Protein AF-A0A2E1HN19-F1 (afdb_monomer_lite)

Structure (mmCIF, N/CA/C/O backbone):
d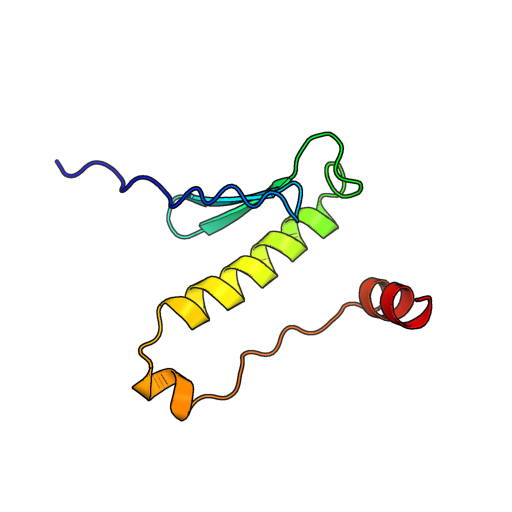ata_AF-A0A2E1HN19-F1
#
_entry.id   AF-A0A2E1HN19-F1
#
loop_
_atom_site.group_PDB
_atom_site.id
_atom_site.type_symbol
_atom_site.label_atom_id
_atom_site.label_alt_id
_atom_site.label_comp_id
_atom_site.label_asym_id
_atom_site.label_entity_id
_atom_site.label_seq_id
_atom_site.pdbx_PDB_ins_code
_atom_site.Cartn_x
_atom_site.Cartn_y
_atom_site.Cartn_z
_atom_site.occupancy
_atom_site.B_iso_or_equiv
_atom_site.auth_seq_id
_atom_site.auth_comp_id
_atom_site.auth_asym_id
_atom_site.auth_atom_id
_atom_site.pdbx_PDB_model_num
ATOM 1 N N . MET A 1 1 ? -6.535 27.778 16.137 1.00 35.88 1 MET A N 1
ATOM 2 C CA . MET A 1 1 ? -5.961 27.342 14.848 1.00 35.88 1 MET A CA 1
ATOM 3 C C . MET A 1 1 ? -5.156 26.082 15.138 1.00 35.88 1 MET A C 1
ATOM 5 O O . MET A 1 1 ? -4.015 26.199 15.561 1.00 35.88 1 MET A O 1
ATOM 9 N N . HIS A 1 2 ? -5.776 24.901 15.076 1.00 33.59 2 HIS A N 1
ATOM 10 C CA . HIS A 1 2 ? -5.050 23.642 15.269 1.00 33.59 2 HIS A CA 1
ATOM 11 C C . HIS A 1 2 ? -4.227 23.374 14.005 1.00 33.59 2 HIS A C 1
ATOM 13 O O . HIS A 1 2 ? -4.794 23.315 12.916 1.00 33.59 2 HIS A O 1
ATOM 19 N N . GLY A 1 3 ? -2.900 23.320 14.145 1.00 33.72 3 GLY A N 1
ATOM 20 C CA . GLY A 1 3 ? -1.994 22.929 13.065 1.00 33.72 3 GLY A CA 1
ATOM 21 C C . GLY A 1 3 ? -2.222 21.468 12.657 1.00 33.72 3 GLY A C 1
ATOM 22 O O . GLY A 1 3 ? -2.797 20.711 13.443 1.00 33.72 3 GLY A O 1
ATOM 23 N N . PRO A 1 4 ? -1.823 21.071 11.436 1.00 43.09 4 PRO A N 1
ATOM 24 C CA . PRO A 1 4 ? -1.942 19.687 11.001 1.00 43.09 4 PRO A CA 1
ATOM 25 C C . PRO A 1 4 ? -1.102 18.808 11.931 1.00 43.09 4 PRO A C 1
ATOM 27 O O . PRO A 1 4 ? 0.069 19.100 12.164 1.00 43.09 4 PRO A O 1
ATOM 30 N N . SER A 1 5 ? -1.730 17.777 12.496 1.00 40.84 5 SER A N 1
ATOM 31 C CA . SER A 1 5 ? -1.076 16.777 13.336 1.00 40.84 5 SER A CA 1
ATOM 32 C C . SER A 1 5 ? 0.133 16.204 12.601 1.00 40.84 5 SER A C 1
ATOM 34 O O . SER A 1 5 ? -0.011 15.721 11.476 1.00 40.84 5 SER A O 1
ATOM 36 N N . GLU A 1 6 ? 1.302 16.286 13.235 1.00 44.75 6 GLU A N 1
ATOM 37 C CA . GLU A 1 6 ? 2.524 15.603 12.817 1.00 44.75 6 GLU A CA 1
ATOM 38 C C . GLU A 1 6 ? 2.204 14.150 12.453 1.00 44.75 6 GLU A C 1
ATOM 40 O O . GLU A 1 6 ? 1.579 13.422 13.227 1.00 44.75 6 GLU A O 1
ATOM 45 N N . GLY A 1 7 ? 2.575 13.753 11.234 1.00 43.44 7 GLY A N 1
ATOM 46 C CA . GLY A 1 7 ? 2.468 12.368 10.803 1.00 43.44 7 GLY A CA 1
ATOM 47 C C . GLY A 1 7 ? 3.331 11.493 11.704 1.00 43.44 7 GLY A C 1
ATOM 48 O O . GLY A 1 7 ? 4.467 11.854 12.015 1.00 43.44 7 GLY A O 1
ATOM 49 N N . VAL A 1 8 ? 2.791 10.345 12.113 1.00 44.41 8 VAL A N 1
ATOM 50 C CA . VAL A 1 8 ? 3.589 9.279 12.722 1.00 44.41 8 VAL A CA 1
ATOM 51 C C . VAL A 1 8 ? 4.700 8.938 11.729 1.00 44.41 8 VAL A C 1
ATOM 53 O O . VAL A 1 8 ? 4.425 8.503 10.617 1.00 44.41 8 VAL A O 1
ATOM 56 N N . SER A 1 9 ? 5.935 9.259 12.102 1.00 45.19 9 SER A N 1
ATOM 57 C CA . SER A 1 9 ? 7.143 8.902 11.364 1.00 45.19 9 SER A CA 1
ATOM 58 C C . SER A 1 9 ? 7.802 7.803 12.184 1.00 45.19 9 SER A C 1
ATOM 60 O O . SER A 1 9 ? 8.596 8.081 13.076 1.00 45.19 9 SER A O 1
ATOM 62 N N . GLU A 1 10 ? 7.367 6.562 11.985 1.00 50.94 10 GLU A N 1
ATOM 63 C CA . GLU A 1 10 ? 8.079 5.410 12.533 1.00 50.94 10 GLU A CA 1
ATOM 64 C C . GLU A 1 10 ? 9.172 5.043 11.526 1.00 50.94 10 GLU A C 1
ATOM 66 O O . GLU A 1 10 ? 8.884 4.517 10.451 1.00 50.94 10 GLU A O 1
ATOM 71 N N . GLU A 1 11 ? 10.421 5.396 11.842 1.00 48.97 11 GLU A N 1
ATOM 72 C CA . GLU A 1 11 ? 11.585 4.869 11.130 1.00 48.97 11 GLU A CA 1
ATOM 73 C C . GLU A 1 11 ? 11.709 3.385 11.479 1.00 48.97 11 GLU A C 1
ATOM 75 O O . GLU A 1 11 ? 11.884 3.020 12.643 1.00 48.97 11 GLU A O 1
ATOM 80 N N . THR A 1 12 ? 11.562 2.513 10.484 1.00 46.78 12 THR A N 1
ATOM 81 C CA . THR A 1 12 ? 11.771 1.075 10.661 1.00 46.78 12 THR A CA 1
ATOM 82 C C . THR A 1 12 ? 13.115 0.695 10.050 1.00 46.78 12 THR A C 1
ATOM 84 O O . THR A 1 12 ? 13.246 0.710 8.825 1.00 46.78 12 THR A O 1
ATOM 87 N N . ASP A 1 13 ? 14.084 0.317 10.891 1.00 46.44 13 ASP A N 1
ATOM 88 C CA . ASP A 1 13 ? 15.437 -0.125 10.496 1.00 46.44 13 ASP A CA 1
ATOM 89 C C . ASP A 1 13 ? 15.442 -1.320 9.515 1.00 46.44 13 ASP A C 1
ATOM 91 O O . ASP A 1 13 ? 16.446 -1.597 8.867 1.00 46.44 13 ASP A O 1
ATOM 95 N N . GLU A 1 14 ? 14.331 -2.053 9.392 1.00 53.22 14 GLU A N 1
ATOM 96 C CA . GLU A 1 14 ? 14.260 -3.295 8.609 1.00 53.22 14 GLU A CA 1
ATOM 97 C C . GLU A 1 14 ? 13.817 -3.102 7.147 1.00 53.22 14 GLU A C 1
ATOM 99 O O . GLU A 1 14 ? 13.957 -4.028 6.348 1.00 53.22 14 GLU A O 1
ATOM 104 N N . ALA A 1 15 ? 13.274 -1.935 6.771 1.00 58.00 15 ALA A N 1
ATOM 105 C CA . ALA A 1 15 ? 12.588 -1.768 5.482 1.00 58.00 15 ALA A CA 1
ATOM 106 C C . ALA A 1 15 ? 13.144 -0.668 4.561 1.00 58.00 15 ALA A C 1
ATOM 108 O O . ALA A 1 15 ? 12.583 -0.485 3.476 1.00 58.00 15 ALA A O 1
ATOM 109 N N . ASN A 1 16 ? 14.196 0.061 4.964 1.00 70.56 16 ASN A N 1
ATOM 110 C CA . ASN A 1 16 ? 14.722 1.234 4.241 1.00 70.56 16 ASN A CA 1
ATOM 111 C C . ASN A 1 16 ? 13.587 2.167 3.758 1.00 70.56 16 ASN A C 1
ATOM 113 O O . ASN A 1 16 ? 13.500 2.543 2.579 1.00 70.56 16 ASN A O 1
ATOM 117 N N . SER A 1 17 ? 12.600 2.398 4.635 1.00 78.69 17 SER A N 1
ATOM 118 C CA . SER A 1 17 ? 11.393 3.149 4.298 1.00 78.69 17 SER A CA 1
ATOM 119 C C . SER A 1 17 ? 10.683 3.736 5.516 1.00 78.69 17 SER A C 1
ATOM 121 O O . SER A 1 17 ? 10.694 3.126 6.583 1.00 78.69 17 SER A O 1
ATOM 123 N N . ALA A 1 18 ? 9.991 4.860 5.321 1.00 85.44 18 ALA A N 1
ATOM 124 C CA . ALA A 1 18 ? 9.153 5.530 6.314 1.00 85.44 18 ALA A CA 1
ATOM 125 C C . ALA A 1 18 ? 7.725 5.744 5.782 1.00 85.44 18 ALA A C 1
ATOM 127 O O . ALA A 1 18 ? 7.523 5.990 4.592 1.00 85.44 18 ALA A O 1
ATOM 128 N N . VAL A 1 19 ? 6.717 5.673 6.658 1.00 87.69 19 VAL A N 1
ATOM 129 C CA . VAL A 1 19 ? 5.315 5.963 6.303 1.00 87.69 19 VAL A CA 1
ATOM 130 C C . VAL A 1 19 ? 4.964 7.390 6.711 1.00 87.69 19 VAL A C 1
ATOM 132 O O . VAL A 1 19 ? 5.271 7.821 7.815 1.00 87.69 19 VAL A O 1
ATOM 135 N N . LYS A 1 20 ? 4.280 8.124 5.833 1.00 89.69 20 LYS A N 1
ATOM 136 C CA . LYS A 1 20 ? 3.844 9.502 6.053 1.00 89.69 20 LYS A CA 1
ATOM 137 C C . LYS A 1 20 ? 2.403 9.696 5.608 1.00 89.69 20 LYS A C 1
ATOM 139 O O . LYS A 1 20 ? 2.011 9.272 4.523 1.00 89.69 20 LYS A O 1
ATOM 144 N N . ILE A 1 21 ? 1.624 10.402 6.423 1.00 89.25 21 ILE A N 1
ATOM 145 C CA . ILE A 1 21 ? 0.226 10.730 6.125 1.00 89.25 21 ILE A CA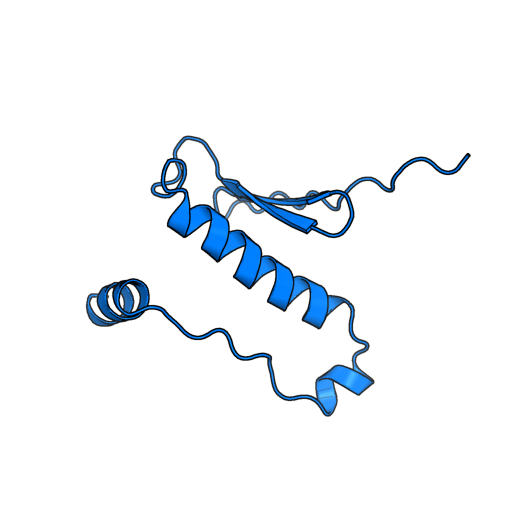 1
ATOM 146 C C . ILE A 1 21 ? 0.127 12.222 5.796 1.00 89.25 21 ILE A C 1
ATOM 148 O O . ILE A 1 21 ? 0.462 13.069 6.622 1.00 89.25 21 ILE A O 1
ATOM 152 N N . VAL A 1 22 ? -0.338 12.562 4.590 1.00 87.25 22 VAL A N 1
ATOM 153 C CA . VAL A 1 22 ? -0.504 13.955 4.136 1.00 87.25 22 VAL A CA 1
ATOM 154 C C . VAL A 1 22 ? -1.905 14.147 3.569 1.00 87.25 22 VAL A C 1
ATOM 156 O O . VAL A 1 22 ? -2.251 13.578 2.536 1.00 87.25 22 VAL A O 1
ATOM 159 N N . GLY A 1 23 ? -2.728 14.958 4.241 1.00 82.62 23 GLY A N 1
ATOM 160 C CA . GLY A 1 23 ? -4.081 15.288 3.771 1.00 82.62 23 GLY A CA 1
ATOM 161 C C . GLY A 1 23 ? -5.008 14.075 3.604 1.00 82.62 23 GLY A C 1
ATOM 162 O O . GLY A 1 23 ? -5.863 14.093 2.726 1.00 82.62 23 GLY A O 1
ATOM 163 N N . GLY A 1 24 ? -4.812 13.017 4.402 1.00 80.94 24 GLY A N 1
ATOM 164 C CA . GLY A 1 24 ? -5.561 11.756 4.303 1.00 80.94 24 GLY A CA 1
ATOM 165 C C . GLY A 1 24 ? -4.997 10.748 3.294 1.00 80.94 24 GLY A C 1
ATOM 166 O O . GLY A 1 24 ? -5.535 9.652 3.168 1.00 80.94 24 GLY A O 1
ATOM 167 N N . ASN A 1 25 ? -3.908 11.084 2.596 1.00 85.31 25 ASN A N 1
ATOM 168 C CA . ASN A 1 25 ? -3.192 10.155 1.725 1.00 85.31 25 ASN A CA 1
ATOM 169 C C . ASN A 1 25 ? -1.997 9.539 2.454 1.00 85.31 25 ASN A C 1
ATOM 171 O O . ASN A 1 25 ? -1.332 10.216 3.240 1.00 85.31 25 ASN A O 1
ATOM 175 N N . VAL A 1 26 ? -1.716 8.273 2.151 1.00 91.44 26 VAL A N 1
ATOM 176 C CA . VAL A 1 26 ? -0.618 7.495 2.733 1.00 91.44 26 VAL A CA 1
ATOM 177 C C . VAL A 1 26 ? 0.521 7.408 1.726 1.00 91.44 26 VAL A C 1
ATOM 179 O O . VAL A 1 26 ? 0.303 7.023 0.578 1.00 91.44 26 VAL A O 1
ATOM 182 N N . PHE A 1 27 ? 1.727 7.754 2.166 1.00 91.94 27 PHE A N 1
ATOM 183 C CA . PHE A 1 27 ? 2.946 7.709 1.372 1.00 91.94 27 PHE A CA 1
ATOM 184 C C . PHE A 1 27 ? 4.008 6.886 2.087 1.00 91.94 27 PHE A C 1
ATOM 186 O O . PHE A 1 27 ? 4.287 7.116 3.258 1.00 91.94 27 PHE A O 1
ATOM 193 N N . VAL A 1 28 ? 4.611 5.951 1.369 1.00 90.81 28 VAL A N 1
ATOM 194 C CA . VAL A 1 28 ? 5.800 5.219 1.782 1.00 90.81 28 VAL A CA 1
ATOM 195 C C . VAL A 1 28 ? 6.990 5.873 1.091 1.00 90.81 28 VAL A C 1
ATOM 197 O O . VAL A 1 28 ? 7.146 5.802 -0.131 1.00 90.81 28 VAL A O 1
ATOM 200 N N . GLU A 1 29 ? 7.805 6.565 1.873 1.00 89.69 29 GLU A N 1
ATOM 201 C CA . GLU A 1 29 ? 9.072 7.134 1.434 1.00 89.69 29 GLU A CA 1
ATOM 202 C C . GLU A 1 29 ? 10.127 6.026 1.505 1.00 89.69 29 GLU A C 1
ATOM 204 O O . GLU A 1 29 ? 10.286 5.393 2.540 1.00 89.69 29 GLU A O 1
ATOM 209 N N . LEU A 1 30 ? 10.789 5.742 0.382 1.00 88.75 30 LEU A N 1
ATOM 210 C CA . LEU A 1 30 ? 11.867 4.754 0.294 1.00 88.75 30 LEU A CA 1
ATOM 211 C C . LEU A 1 30 ? 13.212 5.476 0.368 1.00 88.75 30 LEU A C 1
ATOM 213 O O . LEU A 1 30 ? 13.333 6.575 -0.185 1.00 88.75 30 LEU A O 1
ATOM 217 N N . ASP A 1 31 ? 14.220 4.847 0.964 1.00 89.25 31 ASP A N 1
ATOM 218 C CA . ASP A 1 31 ? 15.581 5.378 0.943 1.00 89.25 31 ASP A CA 1
ATOM 219 C C . ASP A 1 31 ? 16.175 5.365 -0.474 1.00 89.25 31 ASP A C 1
ATOM 221 O O . ASP A 1 31 ? 15.796 4.534 -1.307 1.00 89.25 31 ASP A O 1
ATOM 225 N N . PRO A 1 32 ? 17.131 6.262 -0.789 1.00 89.06 32 PRO A N 1
ATOM 226 C CA . PRO A 1 32 ? 17.737 6.337 -2.119 1.00 89.06 32 PRO A CA 1
ATOM 227 C C . PRO A 1 32 ? 18.447 5.059 -2.587 1.00 89.06 32 PRO A C 1
ATOM 229 O O . PRO A 1 32 ? 18.649 4.888 -3.791 1.00 89.06 32 PRO A O 1
ATOM 232 N N . ASP A 1 33 ? 18.862 4.195 -1.658 1.00 90.31 33 ASP A N 1
ATOM 233 C CA . ASP A 1 33 ? 19.512 2.913 -1.936 1.00 90.31 33 ASP A CA 1
ATOM 234 C C . ASP A 1 33 ? 18.516 1.756 -2.131 1.00 90.31 33 ASP A C 1
ATOM 236 O O . ASP A 1 33 ? 18.905 0.673 -2.576 1.00 90.31 33 ASP A O 1
ATOM 240 N N . HIS A 1 34 ? 17.226 1.986 -1.868 1.00 89.56 34 HIS A N 1
ATOM 241 C CA . HIS A 1 34 ? 16.189 0.979 -2.016 1.00 89.56 34 HIS A CA 1
ATOM 242 C C . HIS A 1 34 ? 16.023 0.605 -3.506 1.00 89.56 34 HIS A C 1
ATOM 244 O O . HIS A 1 34 ? 15.835 1.494 -4.344 1.00 89.56 34 HIS A O 1
ATOM 250 N N . PRO A 1 35 ? 15.995 -0.693 -3.883 1.00 90.81 35 PRO A N 1
ATOM 251 C CA . PRO A 1 35 ? 15.885 -1.117 -5.287 1.00 90.81 35 PRO A CA 1
ATOM 252 C C . PRO A 1 35 ? 14.680 -0.512 -6.025 1.00 90.81 35 PRO A C 1
ATOM 254 O O . PRO A 1 35 ? 14.784 -0.081 -7.169 1.00 90.81 35 PRO A O 1
ATOM 257 N N . GLY A 1 36 ? 13.545 -0.412 -5.329 1.00 91.50 36 GLY A N 1
ATOM 258 C CA . GLY A 1 36 ? 12.322 0.235 -5.816 1.00 91.50 36 GLY A CA 1
ATOM 259 C C . GLY A 1 36 ? 12.273 1.771 -5.724 1.00 91.50 36 GLY A C 1
ATOM 260 O O . GLY A 1 36 ? 11.229 2.344 -6.016 1.00 91.50 36 GLY A O 1
ATOM 261 N N . PHE A 1 37 ? 13.341 2.475 -5.321 1.00 91.69 37 PHE A N 1
ATOM 262 C CA . PHE A 1 37 ? 13.305 3.935 -5.103 1.00 91.69 37 PHE A CA 1
ATOM 263 C C . PHE A 1 37 ? 12.917 4.733 -6.356 1.00 91.69 37 PHE A C 1
ATOM 265 O O . PHE A 1 37 ? 12.223 5.750 -6.262 1.00 91.69 37 PHE A O 1
ATOM 272 N N . LYS A 1 38 ? 13.369 4.277 -7.530 1.00 92.31 38 LYS A N 1
ATOM 273 C CA . LYS A 1 38 ? 13.098 4.906 -8.836 1.00 92.31 38 LYS A CA 1
ATOM 274 C C . LYS A 1 38 ? 11.919 4.280 -9.581 1.00 92.31 38 LYS A C 1
ATOM 276 O O . LYS A 1 38 ? 11.620 4.710 -10.690 1.00 92.31 38 LYS A O 1
ATOM 281 N N . ASP A 1 39 ? 11.281 3.272 -8.997 1.00 93.88 39 ASP A N 1
ATOM 282 C CA . ASP A 1 39 ? 10.149 2.579 -9.596 1.00 93.88 39 ASP A CA 1
ATOM 283 C C . ASP A 1 39 ? 8.842 3.196 -9.082 1.00 93.88 39 ASP A C 1
ATOM 285 O O . ASP A 1 39 ? 8.427 3.002 -7.937 1.00 93.88 39 ASP A O 1
ATOM 289 N N . GLU A 1 40 ? 8.195 3.989 -9.934 1.00 93.38 40 GLU A N 1
ATOM 290 C CA . GLU A 1 40 ? 6.930 4.650 -9.607 1.00 93.38 40 GLU A CA 1
ATOM 291 C C . GLU A 1 40 ? 5.787 3.654 -9.361 1.00 93.38 40 GLU A C 1
ATOM 293 O O . GLU A 1 40 ? 4.924 3.914 -8.514 1.00 93.38 40 GLU A O 1
ATOM 298 N N . GLY A 1 41 ? 5.791 2.510 -10.054 1.00 93.19 41 GLY A N 1
ATOM 299 C CA . GLY A 1 41 ? 4.803 1.449 -9.876 1.00 93.19 41 GLY A CA 1
ATOM 300 C C . GLY A 1 41 ? 4.957 0.795 -8.509 1.00 93.19 41 GLY A C 1
ATOM 301 O O . GLY A 1 41 ? 3.998 0.730 -7.739 1.00 93.19 41 GLY A O 1
ATOM 302 N N . TYR A 1 42 ? 6.187 0.427 -8.151 1.00 92.94 42 TYR A N 1
ATOM 303 C CA . TYR A 1 42 ? 6.512 -0.132 -6.841 1.00 92.94 42 TYR A CA 1
ATOM 304 C C . TYR A 1 42 ? 6.174 0.834 -5.694 1.00 92.94 42 TYR A C 1
ATOM 306 O O . TYR A 1 42 ? 5.593 0.434 -4.684 1.00 92.94 42 TYR A O 1
ATOM 314 N N . ARG A 1 43 ? 6.474 2.130 -5.843 1.00 93.56 43 ARG A N 1
ATOM 315 C CA . ARG A 1 43 ? 6.144 3.150 -4.828 1.00 93.56 43 ARG A CA 1
ATOM 316 C C . ARG A 1 43 ? 4.641 3.315 -4.647 1.00 93.56 43 ARG A C 1
ATOM 318 O O . ARG A 1 43 ? 4.154 3.312 -3.518 1.00 93.56 43 ARG A O 1
ATOM 325 N N . SER A 1 44 ? 3.905 3.427 -5.752 1.00 93.12 44 SER A N 1
ATOM 326 C CA . SER A 1 44 ? 2.439 3.493 -5.734 1.00 93.12 44 SER A CA 1
ATOM 327 C C . SER A 1 44 ? 1.848 2.265 -5.043 1.00 93.12 44 SER A C 1
ATOM 329 O O . SER A 1 44 ? 1.001 2.390 -4.160 1.00 93.12 44 SER A O 1
ATOM 331 N N . ARG A 1 45 ? 2.382 1.084 -5.357 1.00 94.94 45 ARG A N 1
ATOM 332 C CA . ARG A 1 45 ? 1.974 -0.179 -4.753 1.00 94.94 45 ARG A CA 1
ATOM 333 C C . ARG A 1 45 ? 2.237 -0.240 -3.245 1.00 94.94 45 ARG A C 1
ATOM 335 O O . ARG A 1 45 ? 1.371 -0.669 -2.482 1.00 94.94 45 ARG A O 1
ATOM 342 N N . ARG A 1 46 ? 3.391 0.249 -2.779 1.00 94.69 46 ARG A N 1
ATOM 343 C CA . ARG A 1 46 ? 3.696 0.355 -1.339 1.00 94.69 46 ARG A CA 1
ATOM 344 C C . ARG A 1 46 ? 2.723 1.287 -0.612 1.00 94.69 46 ARG A C 1
ATOM 346 O O . ARG A 1 46 ? 2.297 0.952 0.492 1.00 94.69 46 ARG A O 1
ATOM 353 N N . ASN A 1 47 ? 2.319 2.397 -1.235 1.00 93.81 47 ASN A N 1
ATOM 354 C CA . ASN A 1 47 ? 1.315 3.311 -0.674 1.00 93.81 47 ASN A CA 1
ATOM 355 C C . ASN A 1 47 ? -0.046 2.625 -0.486 1.00 93.81 47 ASN A C 1
ATOM 357 O O . ASN A 1 47 ? -0.684 2.801 0.551 1.00 93.81 47 ASN A O 1
ATOM 361 N N . GLU A 1 48 ? -0.481 1.821 -1.460 1.00 94.06 48 GLU A N 1
ATOM 362 C CA . GLU A 1 48 ? -1.741 1.069 -1.384 1.00 94.06 48 GLU A CA 1
ATOM 363 C C . GLU A 1 48 ? -1.741 0.058 -0.234 1.00 94.06 48 GLU A C 1
ATOM 365 O O . GLU A 1 48 ? -2.677 0.026 0.565 1.00 94.06 48 GLU A O 1
ATOM 370 N N . ILE A 1 49 ? -0.673 -0.736 -0.111 1.00 93.69 49 ILE A N 1
ATOM 371 C CA . ILE A 1 49 ? -0.542 -1.733 0.961 1.00 93.69 49 ILE A CA 1
ATOM 372 C C . ILE A 1 49 ? -0.509 -1.044 2.331 1.00 93.69 49 ILE A C 1
ATOM 374 O O . ILE A 1 49 ? -1.211 -1.462 3.255 1.00 93.69 49 ILE A O 1
ATOM 378 N N . ALA A 1 50 ? 0.256 0.045 2.461 1.00 93.69 50 ALA A N 1
ATOM 379 C CA . ALA A 1 50 ? 0.324 0.818 3.698 1.00 93.69 50 ALA A CA 1
ATOM 380 C C . ALA A 1 50 ? -1.040 1.415 4.073 1.00 93.69 50 ALA A C 1
ATOM 382 O O . ALA A 1 50 ? -1.426 1.381 5.240 1.00 93.69 50 ALA A O 1
ATOM 383 N N . LYS A 1 51 ? -1.807 1.897 3.090 1.00 93.50 51 LYS A N 1
ATOM 384 C CA . LYS A 1 51 ? -3.168 2.389 3.313 1.00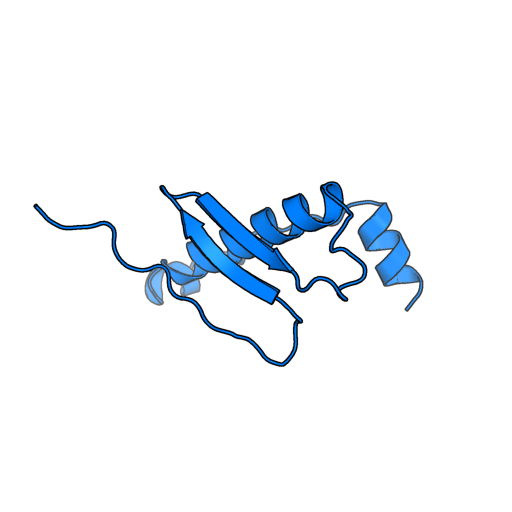 93.50 51 LYS A CA 1
ATOM 385 C C . LYS A 1 51 ? -4.088 1.300 3.861 1.00 93.50 51 LYS A C 1
ATOM 387 O O . LYS A 1 51 ? -4.759 1.540 4.859 1.00 93.50 51 LYS A O 1
ATOM 392 N N . ILE A 1 52 ? -4.073 0.102 3.273 1.00 94.25 52 ILE A N 1
ATOM 393 C CA . ILE A 1 52 ? -4.863 -1.040 3.763 1.00 94.25 52 ILE A CA 1
ATOM 394 C C . ILE A 1 52 ? -4.517 -1.355 5.226 1.00 94.25 52 ILE A C 1
ATOM 396 O O . ILE A 1 52 ? -5.408 -1.577 6.049 1.00 94.25 52 ILE A O 1
ATOM 400 N N . ALA A 1 53 ? -3.224 -1.363 5.559 1.00 93.31 53 ALA A N 1
ATOM 401 C CA . ALA A 1 53 ? -2.759 -1.641 6.913 1.00 93.31 53 ALA A CA 1
ATOM 402 C C . ALA A 1 53 ? -3.175 -0.550 7.913 1.00 93.31 53 ALA A C 1
ATOM 404 O O . ALA A 1 53 ? -3.610 -0.875 9.017 1.00 93.31 53 ALA A O 1
ATOM 405 N N . LEU A 1 54 ? -3.079 0.727 7.533 1.00 91.75 54 LEU A N 1
ATOM 406 C CA . LEU A 1 54 ? -3.494 1.848 8.379 1.00 91.75 54 LEU A CA 1
ATOM 407 C C . LEU A 1 54 ? -5.006 1.857 8.610 1.00 91.75 54 LEU A C 1
ATOM 409 O O . LEU A 1 54 ? -5.431 1.941 9.757 1.00 91.75 54 LEU A O 1
ATOM 413 N N . GLU A 1 55 ? -5.815 1.658 7.569 1.00 91.94 55 GLU A N 1
ATOM 414 C CA . GLU A 1 55 ? -7.275 1.551 7.702 1.00 91.94 55 GLU A CA 1
ATOM 415 C C . GLU A 1 55 ? -7.671 0.372 8.598 1.00 91.94 55 GLU A C 1
ATOM 417 O O . GLU A 1 55 ? -8.558 0.491 9.443 1.00 91.94 55 GLU A O 1
A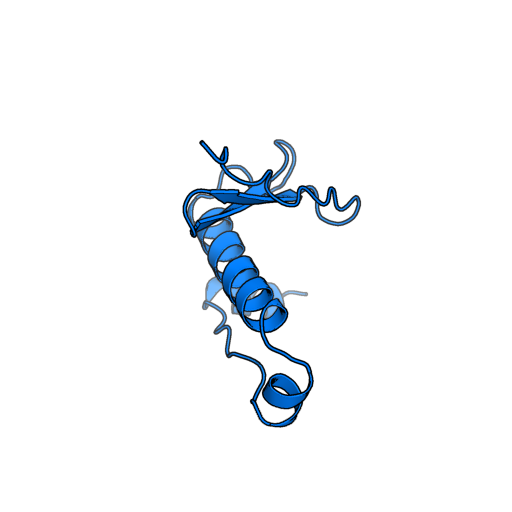TOM 422 N N . TRP A 1 56 ? -6.991 -0.772 8.466 1.00 92.38 56 TRP A N 1
ATOM 423 C CA . TRP A 1 56 ? -7.157 -1.885 9.400 1.00 92.38 56 TRP A CA 1
ATOM 424 C C . TRP A 1 56 ? -6.766 -1.478 10.824 1.00 92.38 56 TRP A C 1
ATOM 426 O O . TRP A 1 56 ? -7.469 -1.833 11.769 1.00 92.38 56 TRP A O 1
ATOM 436 N N . ASN A 1 57 ? -5.683 -0.713 10.987 1.00 90.19 57 ASN A N 1
ATOM 437 C CA . ASN A 1 57 ? -5.169 -0.266 12.279 1.00 90.19 57 ASN A CA 1
ATOM 438 C C . ASN A 1 57 ? -6.004 0.815 12.979 1.00 90.19 57 ASN A C 1
ATOM 440 O O . ASN A 1 57 ? -5.954 0.910 14.205 1.00 90.19 57 ASN A O 1
ATOM 444 N N . GLU A 1 58 ? -6.811 1.564 12.243 1.00 90.75 58 GLU A N 1
ATOM 445 C CA . GLU A 1 58 ? -7.768 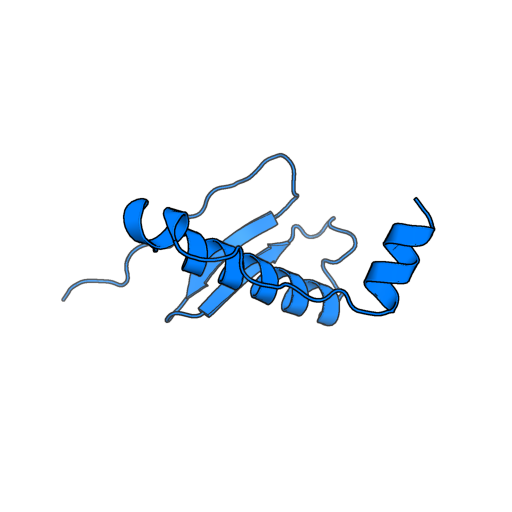2.515 12.809 1.00 90.75 58 GLU A CA 1
ATOM 446 C C . GLU A 1 58 ? -9.008 1.818 13.394 1.00 90.75 58 GLU A C 1
ATOM 448 O O . GLU A 1 58 ? -9.648 2.349 14.301 1.00 90.75 58 GLU A O 1
ATOM 453 N N . MET A 1 59 ? -9.335 0.603 12.932 1.00 92.12 59 MET A N 1
ATOM 454 C CA . MET A 1 59 ? -10.485 -0.151 13.443 1.00 92.12 59 MET A CA 1
ATOM 455 C C . MET A 1 59 ? -10.263 -0.613 14.883 1.00 92.12 59 MET A C 1
ATOM 457 O O . MET A 1 59 ? -9.175 -1.076 15.250 1.00 92.12 59 MET A O 1
ATOM 461 N N . SER A 1 60 ? -11.329 -0.594 15.684 1.00 94.06 60 SER A N 1
ATOM 462 C CA . SER A 1 60 ? -11.306 -1.158 17.033 1.00 94.06 60 SER A CA 1
ATOM 463 C C . SER A 1 60 ? -11.093 -2.679 17.013 1.00 94.06 60 SER A C 1
ATOM 465 O O . SER A 1 60 ? -11.363 -3.368 16.025 1.00 94.06 60 SER A O 1
ATOM 467 N N . MET A 1 61 ? -10.632 -3.239 18.135 1.00 91.94 61 MET A N 1
ATOM 468 C CA . MET A 1 61 ? -10.436 -4.691 18.256 1.00 91.94 61 MET A CA 1
ATOM 469 C C . MET A 1 61 ? -11.737 -5.486 18.081 1.00 91.94 61 MET A C 1
ATOM 471 O O . MET A 1 61 ? -11.705 -6.595 17.549 1.00 91.94 61 MET A O 1
ATOM 475 N N . ASP A 1 62 ? -12.880 -4.932 18.494 1.00 94.69 62 ASP A N 1
ATOM 476 C CA . ASP A 1 62 ? -14.187 -5.576 18.318 1.00 94.69 62 ASP A CA 1
ATOM 477 C C . ASP A 1 62 ? -14.591 -5.668 16.843 1.00 94.69 62 ASP A C 1
ATOM 479 O O . ASP A 1 62 ? -15.060 -6.713 16.384 1.00 94.69 62 ASP A O 1
ATOM 483 N N . GLU A 1 63 ? -14.335 -4.615 16.068 1.00 92.69 63 GLU A N 1
ATOM 484 C CA . GLU A 1 63 ? -14.583 -4.619 14.626 1.00 92.69 63 GLU A CA 1
ATOM 485 C C . GLU A 1 63 ? -13.669 -5.606 13.896 1.00 92.69 63 GLU A C 1
ATOM 487 O O . GLU A 1 63 ? -14.144 -6.397 13.081 1.00 92.69 63 GLU A O 1
ATOM 492 N N . ARG A 1 64 ? -12.367 -5.622 14.213 1.00 93.38 64 ARG A N 1
ATOM 493 C CA . ARG A 1 64 ? -11.413 -6.541 13.566 1.00 93.38 64 ARG A CA 1
ATOM 494 C C . ARG A 1 64 ? -11.719 -8.006 13.842 1.00 93.38 64 ARG A C 1
ATOM 496 O O . ARG A 1 64 ? -11.517 -8.835 12.966 1.00 93.38 64 ARG A O 1
ATOM 503 N N . ARG A 1 65 ? -12.237 -8.335 15.030 1.00 93.25 65 ARG A N 1
ATOM 504 C CA . ARG A 1 65 ? -12.623 -9.713 15.386 1.00 93.25 65 ARG A CA 1
ATOM 505 C C . ARG A 1 65 ? -13.710 -10.293 14.481 1.00 93.25 65 ARG A C 1
ATOM 507 O O . ARG A 1 65 ? -13.763 -11.506 14.310 1.00 93.25 65 ARG A O 1
ATOM 514 N N . SER A 1 66 ? -14.585 -9.446 13.942 1.00 94.75 66 SER A N 1
ATOM 515 C CA . SER A 1 66 ? -15.715 -9.867 13.104 1.00 94.75 66 SER A CA 1
ATOM 516 C C . SER A 1 66 ? -15.493 -9.631 11.607 1.00 94.75 66 SER A C 1
ATOM 518 O O . SER A 1 66 ? -16.240 -10.167 10.787 1.00 94.75 66 SER A O 1
ATOM 520 N N . LYS A 1 67 ? -14.460 -8.869 11.229 1.00 93.38 67 LYS A N 1
ATOM 521 C CA . LYS A 1 67 ? -14.103 -8.599 9.833 1.00 93.38 67 LYS A CA 1
ATOM 522 C C . LYS A 1 67 ? -13.034 -9.561 9.319 1.00 93.38 67 LYS A C 1
ATOM 524 O O . LYS A 1 67 ? -12.097 -9.929 10.020 1.00 93.38 67 LYS A O 1
ATOM 529 N N . LYS A 1 68 ? -13.143 -9.926 8.040 1.00 94.12 68 LYS A N 1
ATOM 530 C CA . LYS A 1 68 ? -12.062 -10.605 7.318 1.00 94.12 68 LYS A CA 1
ATOM 531 C C . LYS A 1 68 ? -10.921 -9.613 7.077 1.00 94.12 68 LYS A C 1
ATOM 533 O O . LYS A 1 68 ? -11.183 -8.447 6.784 1.00 94.12 68 LYS A O 1
ATOM 538 N N . ILE A 1 69 ? -9.682 -10.098 7.157 1.00 92.44 69 ILE A N 1
ATOM 539 C CA . ILE A 1 69 ? -8.496 -9.329 6.759 1.00 92.44 69 ILE A CA 1
ATOM 540 C C . ILE A 1 69 ? -8.703 -8.813 5.321 1.00 92.44 69 ILE A C 1
ATOM 542 O O . ILE A 1 69 ? -9.130 -9.601 4.464 1.00 92.44 69 ILE A O 1
ATOM 546 N N . PRO A 1 70 ? -8.449 -7.518 5.049 1.00 92.94 70 PRO A N 1
ATOM 547 C CA . PRO A 1 70 ? -8.616 -6.942 3.725 1.00 92.94 70 PRO A CA 1
ATOM 548 C C . PRO A 1 70 ? -7.799 -7.689 2.674 1.00 92.94 70 PRO A C 1
ATOM 550 O O . PRO A 1 70 ? -6.692 -8.159 2.932 1.00 92.94 70 PRO A O 1
ATOM 553 N N . HIS A 1 71 ? -8.361 -7.797 1.477 1.00 92.50 71 HIS A N 1
ATOM 554 C CA . HIS A 1 71 ? -7.688 -8.443 0.362 1.00 92.50 71 HIS A CA 1
ATOM 555 C C . HIS A 1 71 ? -6.718 -7.468 -0.312 1.00 92.50 71 HIS A C 1
ATOM 557 O O . HIS A 1 71 ? -7.123 -6.371 -0.690 1.00 92.50 71 HIS A O 1
ATOM 563 N N . ALA A 1 72 ? -5.472 -7.895 -0.508 1.00 92.38 72 ALA A N 1
ATOM 564 C CA . ALA A 1 72 ? -4.458 -7.187 -1.282 1.00 92.38 72 ALA A CA 1
ATOM 565 C C . ALA A 1 72 ? -4.022 -8.104 -2.442 1.00 92.38 72 ALA A C 1
ATOM 567 O O . ALA A 1 72 ? -3.141 -8.937 -2.247 1.00 92.38 72 ALA A O 1
ATOM 568 N N . PRO A 1 73 ? -4.690 -8.044 -3.611 1.00 91.56 73 PRO A N 1
ATOM 569 C CA . PRO A 1 73 ? -4.369 -8.922 -4.735 1.00 91.56 73 PRO A CA 1
ATOM 570 C C . PRO A 1 73 ? -2.974 -8.609 -5.261 1.00 91.56 73 PRO A C 1
ATOM 572 O O . PRO A 1 73 ? -2.663 -7.433 -5.451 1.00 91.56 73 PRO A O 1
ATOM 575 N N . TYR A 1 74 ? -2.174 -9.643 -5.496 1.00 92.12 74 TYR A N 1
ATOM 576 C CA . TYR A 1 74 ? -0.857 -9.528 -6.113 1.00 92.12 74 TYR A CA 1
ATOM 577 C C . TYR A 1 74 ? -1.009 -9.284 -7.622 1.00 92.12 74 TYR A C 1
ATOM 579 O O . TYR A 1 74 ? -1.990 -9.724 -8.229 1.00 92.12 74 TYR A O 1
ATOM 587 N N . SER A 1 75 ? -0.083 -8.533 -8.218 1.00 92.75 75 SER A N 1
ATOM 588 C CA . SER A 1 75 ? 0.041 -8.455 -9.677 1.00 92.75 75 SER A CA 1
ATOM 589 C C . SER A 1 75 ? 0.744 -9.698 -10.231 1.00 92.75 75 SER A C 1
ATOM 591 O O . SER A 1 75 ? 1.413 -10.418 -9.495 1.00 92.75 75 SER A O 1
ATOM 593 N N . GLU A 1 76 ? 0.648 -9.919 -11.545 1.00 94.25 76 GLU A N 1
ATOM 594 C CA . GLU A 1 76 ? 1.380 -11.009 -12.210 1.00 94.25 76 GLU A CA 1
ATOM 595 C C . GLU A 1 76 ? 2.899 -10.904 -11.982 1.00 94.25 76 GLU A C 1
ATOM 597 O O . GLU A 1 76 ? 3.563 -11.920 -11.786 1.00 94.25 76 GLU A O 1
ATOM 602 N N . ASP A 1 77 ? 3.440 -9.681 -11.946 1.00 92.12 77 ASP A N 1
ATOM 603 C CA . ASP A 1 77 ? 4.857 -9.433 -11.662 1.00 92.12 77 ASP A CA 1
ATOM 604 C C . ASP A 1 77 ? 5.216 -9.782 -10.209 1.00 92.12 77 ASP A C 1
ATOM 606 O O . ASP A 1 77 ? 6.254 -10.392 -9.953 1.00 92.12 77 ASP A O 1
ATOM 610 N N . GLU A 1 78 ? 4.357 -9.429 -9.246 1.00 93.19 78 GLU A N 1
ATOM 611 C CA . GLU A 1 78 ? 4.565 -9.775 -7.836 1.00 93.19 78 GLU A CA 1
ATOM 612 C C . GLU A 1 78 ? 4.462 -11.298 -7.617 1.00 93.19 78 GLU A C 1
ATOM 614 O O . GLU A 1 78 ? 5.287 -11.874 -6.904 1.00 93.19 78 GLU A O 1
ATOM 619 N N . ASP A 1 79 ? 3.505 -11.963 -8.272 1.00 96.12 79 ASP A N 1
ATOM 620 C CA . ASP A 1 79 ? 3.353 -13.423 -8.251 1.00 96.12 79 ASP A CA 1
ATOM 621 C C . ASP A 1 79 ? 4.556 -14.130 -8.896 1.00 96.12 79 ASP A C 1
ATOM 623 O O . ASP A 1 79 ? 5.021 -15.155 -8.391 1.00 96.12 79 ASP A O 1
ATOM 627 N N . ALA A 1 80 ? 5.105 -13.583 -9.986 1.00 95.19 80 ALA A N 1
ATOM 628 C CA . ALA A 1 80 ? 6.296 -14.121 -10.636 1.00 95.19 80 ALA A CA 1
ATOM 629 C C . ALA A 1 80 ? 7.538 -14.024 -9.739 1.00 95.19 80 ALA A C 1
ATOM 631 O O . ALA A 1 80 ? 8.323 -14.972 -9.678 1.00 95.19 80 ALA A O 1
ATOM 632 N N . VAL A 1 81 ? 7.704 -12.911 -9.013 1.00 94.38 81 VAL A N 1
ATOM 633 C CA . VAL A 1 81 ? 8.764 -12.772 -8.003 1.00 94.38 81 VAL A CA 1
ATOM 634 C C . VAL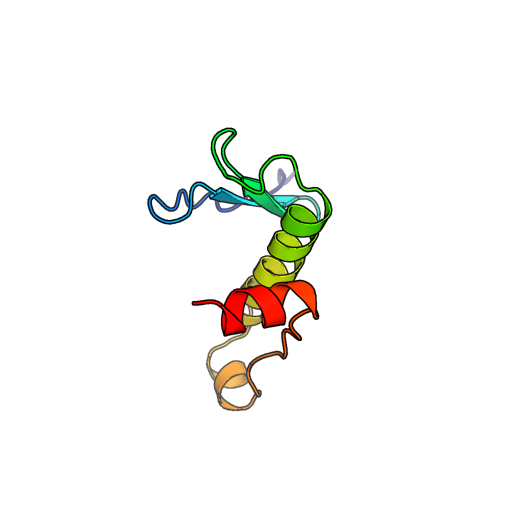 A 1 81 ? 8.570 -13.797 -6.894 1.00 94.38 81 VAL A C 1
ATOM 636 O O . VAL A 1 81 ? 9.519 -14.491 -6.543 1.00 94.38 81 VAL A O 1
ATOM 639 N N . TRP A 1 82 ? 7.348 -13.938 -6.375 1.00 94.81 82 TRP A N 1
ATOM 640 C CA . TRP A 1 82 ? 7.047 -14.917 -5.333 1.00 94.81 82 TRP A CA 1
ATOM 641 C C . TRP A 1 82 ? 7.353 -16.353 -5.773 1.00 94.81 82 TRP A C 1
ATOM 643 O O . TRP A 1 82 ? 7.934 -17.119 -5.014 1.00 94.81 82 TRP A O 1
ATOM 653 N N . ALA A 1 83 ? 7.014 -16.717 -7.011 1.00 95.00 83 ALA A N 1
ATOM 654 C CA . ALA A 1 83 ? 7.282 -18.045 -7.559 1.00 95.00 83 ALA A CA 1
ATOM 655 C C . ALA A 1 83 ? 8.779 -18.347 -7.772 1.00 95.00 83 ALA A C 1
ATOM 657 O O . ALA A 1 83 ? 9.143 -19.510 -7.954 1.00 95.00 83 ALA A O 1
ATOM 658 N N . ALA A 1 84 ? 9.634 -17.321 -7.798 1.00 94.00 84 ALA A N 1
ATOM 659 C CA . ALA A 1 84 ? 11.064 -17.443 -8.065 1.00 94.00 84 ALA A CA 1
ATOM 660 C C . ALA A 1 84 ? 11.942 -17.541 -6.800 1.00 94.00 84 ALA A C 1
ATOM 662 O O . ALA A 1 84 ? 13.152 -17.742 -6.937 1.00 94.00 84 ALA A O 1
ATOM 663 N N . ILE A 1 85 ? 11.360 -17.387 -5.604 1.00 85.19 85 ILE A N 1
ATOM 664 C CA . ILE A 1 85 ? 12.040 -17.420 -4.293 1.00 85.19 85 ILE A CA 1
ATOM 665 C C . ILE A 1 85 ? 11.759 -18.744 -3.579 1.00 85.19 85 ILE A C 1
ATOM 667 O O . ILE A 1 85 ? 12.724 -19.307 -3.012 1.00 85.19 85 ILE A O 1
#

Secondary structure (DSSP, 8-state):
-PPPP-----EETTTTEEEEEETTEEEEEEPTTSTTTT-HHHHHHHHHHHHHHHHHHHS-HHHHHHSPPPP-PPPHHHHHHHHT-

Foldseek 3Di:
DDDPPAFPFDDDPPFQWTWGADPNFIFIQHHPPDPCNVPPVVRVLVSVVVNLVVVLVVDDPVVNVPDDRDDDDDDPVRVVVVVVD

Sequence (85 aa):
MHGPSEGVSEETDEANSAVKIVGGNVFVELDPDHPGFKDEGYRSRRNEIAKIALEWNEMSMDERRSKKIPHAPYSEDEDAVWAAI

Radius of gyration: 15.26 Å; chains: 1; bounding box: 35×45×30 Å

pLDDT: mean 83.08, std 18.41, range [33.59, 96.12]